Protein AF-A0A3S4LTP0-F1 (afdb_monomer_lite)

Organism: Salmonella enterica I (NCBI:txid59201)

Structure (mmCIF, N/CA/C/O backbone):
data_AF-A0A3S4LTP0-F1
#
_entry.id   AF-A0A3S4LTP0-F1
#
loop_
_atom_site.group_PDB
_atom_site.id
_atom_site.type_symbol
_atom_site.label_atom_id
_atom_site.label_alt_id
_atom_site.label_comp_id
_atom_site.label_asym_id
_atom_site.label_entity_id
_atom_site.label_seq_id
_atom_site.pdbx_PDB_ins_code
_atom_site.Cartn_x
_atom_site.Cartn_y
_atom_site.Cartn_z
_atom_site.occupancy
_atom_site.B_iso_or_equiv
_atom_site.auth_seq_id
_atom_site.auth_comp_id
_atom_site.auth_asym_id
_atom_site.auth_atom_id
_atom_site.pdbx_PDB_model_num
ATOM 1 N N . MET A 1 1 ? 26.004 -8.524 -40.142 1.00 60.91 1 MET A N 1
ATOM 2 C CA . MET A 1 1 ? 24.716 -8.544 -39.408 1.00 60.91 1 MET A CA 1
ATOM 3 C C . MET A 1 1 ? 24.781 -8.737 -37.875 1.00 60.91 1 MET A C 1
ATOM 5 O O . MET A 1 1 ? 23.795 -8.363 -37.252 1.00 60.91 1 MET A O 1
ATOM 9 N N . PRO A 1 2 ? 25.867 -9.200 -37.206 1.00 73.12 2 PRO A N 1
ATOM 10 C CA . PRO A 1 2 ? 25.850 -9.361 -35.737 1.00 73.12 2 PRO A CA 1
ATOM 11 C C . PRO A 1 2 ? 25.868 -8.037 -34.946 1.00 73.12 2 PRO A C 1
ATOM 13 O O . PRO A 1 2 ? 25.328 -7.975 -33.846 1.00 73.12 2 PRO A O 1
ATOM 16 N N . GLY A 1 3 ? 26.420 -6.955 -35.512 1.00 77.81 3 GLY A N 1
ATOM 17 C CA . GLY A 1 3 ? 26.477 -5.644 -34.846 1.00 77.81 3 GLY A CA 1
ATOM 18 C C . GLY A 1 3 ? 25.110 -4.983 -34.619 1.00 77.81 3 GLY A C 1
ATOM 19 O O . GLY A 1 3 ? 24.885 -4.397 -33.564 1.00 77.81 3 GLY A O 1
ATOM 20 N N . VAL A 1 4 ? 24.175 -5.130 -35.566 1.00 81.81 4 VAL A N 1
ATOM 21 C CA . VAL A 1 4 ? 22.806 -4.583 -35.451 1.00 81.81 4 VAL A CA 1
ATOM 22 C C . VAL A 1 4 ? 22.012 -5.333 -34.380 1.00 81.81 4 VAL A C 1
ATOM 24 O O . VAL A 1 4 ? 21.317 -4.718 -33.576 1.00 81.81 4 VAL A O 1
ATOM 27 N N . LEU A 1 5 ? 22.179 -6.656 -34.316 1.00 86.06 5 LEU A N 1
ATOM 28 C CA . LEU A 1 5 ? 21.534 -7.500 -33.314 1.00 86.06 5 LEU A CA 1
ATOM 29 C C . LEU A 1 5 ? 22.029 -7.172 -31.894 1.00 86.06 5 LEU A C 1
ATOM 31 O O . LEU A 1 5 ? 21.225 -6.993 -30.984 1.00 86.06 5 LEU A O 1
ATOM 35 N N . LEU A 1 6 ? 23.344 -7.009 -31.712 1.00 88.38 6 LEU A N 1
ATOM 36 C CA . LEU A 1 6 ? 23.946 -6.576 -30.444 1.00 88.38 6 LEU A CA 1
ATOM 37 C C . LEU A 1 6 ? 23.470 -5.186 -30.003 1.00 88.38 6 LEU A C 1
ATOM 39 O O . LEU A 1 6 ? 23.229 -4.970 -28.817 1.00 88.38 6 LEU A O 1
ATOM 43 N N . TRP A 1 7 ? 23.330 -4.245 -30.940 1.00 90.69 7 TRP A N 1
ATOM 44 C CA . TRP A 1 7 ? 22.806 -2.910 -30.649 1.00 90.69 7 TRP A CA 1
ATOM 45 C C . TRP A 1 7 ? 21.345 -2.966 -30.188 1.00 90.69 7 TRP A C 1
ATOM 47 O O . TRP A 1 7 ? 21.002 -2.363 -29.171 1.00 90.69 7 TRP A O 1
ATOM 57 N N . PHE A 1 8 ? 20.515 -3.764 -30.865 1.00 89.88 8 PHE A N 1
ATOM 58 C CA . PHE A 1 8 ? 19.126 -3.987 -30.470 1.00 89.88 8 PHE A CA 1
ATOM 59 C C . PHE A 1 8 ? 19.022 -4.597 -29.065 1.00 89.88 8 PHE A C 1
ATOM 61 O O . PHE A 1 8 ? 18.310 -4.059 -28.220 1.00 89.88 8 PHE A O 1
ATOM 68 N N . PHE A 1 9 ? 19.787 -5.654 -28.766 1.00 91.88 9 PHE A N 1
ATOM 69 C CA . PHE A 1 9 ? 19.799 -6.263 -27.430 1.00 91.88 9 PHE A CA 1
ATOM 70 C C . PHE A 1 9 ? 20.224 -5.279 -26.338 1.00 91.88 9 PHE A C 1
ATOM 72 O O . PHE A 1 9 ? 19.591 -5.227 -25.286 1.00 91.88 9 PHE A O 1
ATOM 79 N N . LYS A 1 10 ? 21.251 -4.457 -26.587 1.00 91.50 10 LYS A N 1
ATOM 80 C CA . LYS A 1 10 ? 21.654 -3.396 -25.653 1.00 91.50 10 LYS A CA 1
ATOM 81 C C . LYS A 1 10 ? 20.527 -2.391 -25.418 1.00 91.50 10 LYS A C 1
ATOM 83 O O . LYS A 1 10 ? 20.288 -2.026 -24.271 1.00 91.50 10 LYS A O 1
ATOM 88 N N . GLY A 1 11 ? 19.824 -1.983 -26.475 1.00 90.50 11 GLY A N 1
ATOM 89 C CA . GLY A 1 11 ? 18.670 -1.089 -26.379 1.00 90.50 11 GLY A CA 1
ATOM 90 C C . GLY A 1 11 ? 17.534 -1.684 -25.543 1.00 90.50 11 GLY A C 1
ATOM 91 O O . GLY A 1 11 ? 17.022 -1.021 -24.645 1.00 90.50 11 GLY A O 1
ATOM 92 N N . VAL A 1 12 ? 17.194 -2.955 -25.773 1.00 94.38 12 VAL A N 1
ATOM 93 C CA . VAL A 1 12 ? 16.163 -3.665 -24.997 1.00 94.38 12 VAL A CA 1
ATOM 94 C C . VAL A 1 12 ? 16.565 -3.792 -23.527 1.00 94.38 12 VAL A C 1
ATOM 96 O O . VAL A 1 12 ? 15.760 -3.491 -22.651 1.00 94.38 12 VAL A O 1
ATOM 99 N N . ILE A 1 13 ? 17.811 -4.174 -23.2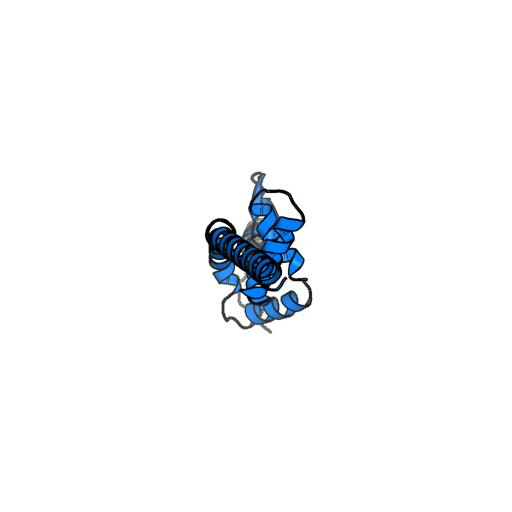34 1.00 94.69 13 ILE A N 1
ATOM 100 C CA . ILE A 1 13 ? 18.307 -4.273 -21.852 1.00 94.69 13 ILE A CA 1
ATOM 101 C C . ILE A 1 13 ? 18.269 -2.905 -21.163 1.00 94.69 13 ILE A C 1
ATOM 103 O O . ILE A 1 13 ? 17.808 -2.808 -20.029 1.00 94.69 13 ILE A O 1
ATOM 107 N N . ALA A 1 14 ? 18.704 -1.840 -21.842 1.00 94.31 14 ALA A N 1
ATOM 108 C CA . ALA A 1 14 ? 18.656 -0.486 -21.298 1.00 94.31 14 ALA A CA 1
ATOM 109 C C . ALA A 1 14 ? 17.217 -0.043 -20.993 1.00 94.31 14 ALA A C 1
ATOM 111 O O . ALA A 1 14 ? 16.967 0.532 -19.935 1.00 94.31 14 ALA A O 1
ATOM 112 N N . LEU A 1 15 ? 16.262 -0.361 -21.874 1.00 95.38 15 LEU A N 1
ATOM 113 C CA . LEU A 1 15 ? 14.845 -0.075 -21.656 1.00 95.38 15 LEU A CA 1
ATOM 114 C C . LEU A 1 15 ? 14.288 -0.842 -20.449 1.00 95.38 15 LEU A C 1
ATOM 116 O O . LEU A 1 15 ? 13.598 -0.254 -19.619 1.00 95.38 15 LEU A O 1
ATOM 120 N N . LEU A 1 16 ? 14.614 -2.131 -20.320 1.00 95.12 16 LEU A N 1
ATOM 121 C CA . LEU A 1 16 ? 14.196 -2.949 -19.179 1.00 95.12 16 LEU A CA 1
ATOM 122 C C . LEU A 1 16 ? 14.779 -2.426 -17.861 1.00 95.12 16 LEU A C 1
ATOM 124 O O . LEU A 1 16 ? 14.065 -2.360 -16.864 1.00 95.12 16 LEU A O 1
ATOM 128 N N . LEU A 1 17 ? 16.046 -2.008 -17.858 1.00 95.44 17 LEU A N 1
ATOM 129 C CA . LEU A 1 17 ? 16.682 -1.401 -16.688 1.00 95.44 17 LEU A CA 1
ATOM 130 C C . LEU A 1 17 ? 16.034 -0.063 -16.324 1.00 95.44 17 LEU A C 1
ATOM 132 O O . LEU A 1 17 ? 15.721 0.156 -15.157 1.00 95.44 17 LEU A O 1
ATOM 136 N N . ALA A 1 18 ? 15.779 0.807 -17.305 1.00 94.44 18 ALA A N 1
ATOM 137 C CA . ALA A 1 18 ? 15.089 2.074 -17.075 1.00 94.44 18 ALA A CA 1
ATOM 138 C C . ALA A 1 18 ? 13.679 1.849 -16.506 1.00 94.44 18 ALA A C 1
ATOM 140 O O . ALA A 1 18 ? 13.281 2.516 -15.550 1.00 94.44 18 ALA A O 1
ATOM 141 N N . PHE A 1 19 ? 12.950 0.865 -17.038 1.00 91.31 19 PHE A N 1
ATOM 142 C CA . PHE A 1 19 ? 11.639 0.474 -16.531 1.00 91.31 19 PHE A CA 1
ATOM 143 C C . PHE A 1 19 ? 11.710 -0.067 -15.094 1.00 91.31 19 PHE A C 1
ATOM 145 O O . PHE A 1 19 ? 10.920 0.345 -14.246 1.00 91.31 19 PHE A O 1
ATOM 152 N N . ALA A 1 20 ? 12.683 -0.930 -14.788 1.00 90.12 20 ALA A N 1
ATOM 153 C CA . ALA A 1 20 ? 12.885 -1.467 -13.444 1.00 90.12 20 ALA A CA 1
ATOM 154 C C . ALA A 1 20 ? 13.227 -0.365 -12.428 1.00 90.12 20 ALA A C 1
ATOM 156 O O . ALA A 1 20 ? 12.636 -0.316 -11.350 1.00 90.12 20 ALA A O 1
ATOM 157 N N . VAL A 1 21 ? 14.124 0.560 -12.784 1.00 94.19 21 VAL A N 1
ATOM 158 C CA . VAL A 1 21 ? 14.442 1.730 -11.952 1.00 94.19 21 VAL A CA 1
ATOM 159 C C . VAL A 1 21 ? 13.195 2.588 -11.741 1.00 94.19 21 VAL A C 1
ATOM 161 O O . VAL A 1 21 ? 12.911 2.968 -10.607 1.00 94.19 21 VAL A O 1
ATOM 164 N N . GLY A 1 22 ? 12.409 2.831 -12.794 1.00 90.38 22 GLY A N 1
ATOM 165 C CA . GLY A 1 22 ? 11.139 3.551 -12.699 1.00 90.38 22 GLY A CA 1
ATOM 166 C C . GLY A 1 22 ? 10.159 2.902 -11.719 1.00 90.38 22 GLY A C 1
ATOM 167 O O . GLY A 1 22 ? 9.597 3.594 -10.874 1.00 90.38 22 GLY A O 1
ATOM 168 N N . LEU A 1 23 ? 10.006 1.574 -11.763 1.00 89.94 23 LEU A N 1
ATOM 169 C CA . LEU A 1 23 ? 9.162 0.829 -10.820 1.00 89.94 23 LEU A CA 1
ATOM 170 C C . LEU A 1 23 ? 9.652 0.932 -9.371 1.00 89.94 23 LEU A C 1
ATOM 172 O O . LEU A 1 23 ? 8.832 1.061 -8.463 1.00 89.94 23 LEU A O 1
ATOM 176 N N . ILE A 1 24 ? 10.967 0.890 -9.146 1.00 89.75 24 ILE A N 1
ATOM 177 C CA . ILE A 1 24 ? 11.555 1.025 -7.806 1.00 89.75 24 ILE A CA 1
ATOM 178 C C . ILE A 1 24 ? 11.333 2.440 -7.265 1.00 89.75 24 ILE A C 1
ATOM 180 O O . ILE A 1 24 ? 10.875 2.601 -6.135 1.00 89.75 24 ILE A O 1
ATOM 184 N N . VAL A 1 25 ? 11.622 3.469 -8.065 1.00 91.31 25 VAL A N 1
ATOM 185 C CA . VAL A 1 25 ? 11.397 4.870 -7.678 1.00 91.31 25 VAL A CA 1
ATOM 186 C C . VAL A 1 25 ? 9.921 5.097 -7.358 1.00 91.31 25 VAL A C 1
ATOM 188 O O . VAL A 1 25 ? 9.599 5.662 -6.315 1.00 91.31 25 VAL A O 1
ATOM 191 N N . TYR A 1 26 ? 9.027 4.583 -8.204 1.00 87.69 26 TYR A N 1
ATOM 192 C CA . TYR A 1 26 ? 7.587 4.649 -7.986 1.00 87.69 26 TYR A CA 1
ATOM 193 C C . TYR A 1 26 ? 7.171 3.996 -6.660 1.00 87.69 26 TYR A C 1
ATOM 195 O O . TYR A 1 26 ? 6.408 4.583 -5.894 1.00 87.69 26 TYR A O 1
ATOM 203 N N . TYR A 1 27 ? 7.717 2.820 -6.336 1.00 87.94 27 TYR A N 1
ATOM 204 C CA . TYR A 1 27 ? 7.469 2.170 -5.050 1.00 87.94 27 TYR A CA 1
ATOM 205 C C . TYR A 1 27 ? 7.865 3.056 -3.861 1.00 87.94 27 TYR A C 1
ATOM 207 O O . TYR A 1 27 ? 7.076 3.210 -2.929 1.00 87.94 27 TYR A O 1
ATOM 215 N N . TYR A 1 28 ? 9.057 3.659 -3.888 1.00 88.00 28 TYR A N 1
ATOM 216 C CA . TYR A 1 28 ? 9.545 4.465 -2.767 1.00 88.00 28 TYR A CA 1
ATOM 217 C C . TYR A 1 28 ? 8.779 5.772 -2.567 1.00 88.00 28 TYR A C 1
ATOM 219 O O . TYR A 1 28 ? 8.624 6.195 -1.421 1.00 88.00 28 TYR A O 1
ATOM 227 N N . LEU A 1 29 ? 8.322 6.400 -3.651 1.00 87.81 29 LEU A N 1
ATOM 228 C CA . LEU A 1 29 ? 7.629 7.686 -3.586 1.00 87.81 29 LEU A CA 1
ATOM 229 C C . LEU A 1 29 ? 6.139 7.541 -3.269 1.00 87.81 29 LEU A C 1
ATOM 231 O O . LEU A 1 29 ? 5.608 8.337 -2.503 1.00 87.81 29 LEU A O 1
ATOM 235 N N . GLU A 1 30 ? 5.474 6.529 -3.825 1.00 83.88 30 GLU A N 1
ATOM 236 C CA . GLU A 1 30 ? 4.008 6.441 -3.795 1.00 83.88 30 GLU A CA 1
ATOM 237 C C . GLU A 1 30 ? 3.506 5.319 -2.880 1.00 83.88 30 GLU A C 1
ATOM 239 O O . GLU A 1 30 ? 2.640 5.529 -2.035 1.00 83.88 30 GLU A O 1
ATOM 244 N N . ILE A 1 31 ? 4.055 4.109 -3.017 1.00 83.62 31 ILE A N 1
ATOM 245 C CA . ILE A 1 31 ? 3.498 2.919 -2.352 1.00 83.62 31 ILE A CA 1
ATOM 246 C C . ILE A 1 31 ? 3.991 2.816 -0.910 1.00 83.62 31 ILE A C 1
ATOM 248 O O . ILE A 1 31 ? 3.198 2.642 0.016 1.00 83.62 31 ILE A O 1
ATOM 252 N N . ARG A 1 32 ? 5.308 2.927 -0.707 1.00 85.56 32 ARG A N 1
ATOM 253 C CA . ARG A 1 32 ? 5.957 2.751 0.595 1.00 85.56 32 ARG A CA 1
ATOM 254 C C . ARG A 1 32 ? 5.379 3.646 1.700 1.00 85.56 32 ARG A C 1
ATOM 256 O O . ARG A 1 32 ? 5.084 3.087 2.756 1.00 85.56 32 ARG A O 1
ATOM 263 N N . PRO A 1 33 ? 5.207 4.973 1.529 1.00 85.81 33 PRO A N 1
ATOM 264 C CA . PRO A 1 33 ? 4.689 5.808 2.613 1.00 85.81 33 PRO A CA 1
ATOM 265 C C . PRO A 1 33 ? 3.268 5.399 3.020 1.00 85.81 33 PRO A C 1
ATOM 267 O O . PRO A 1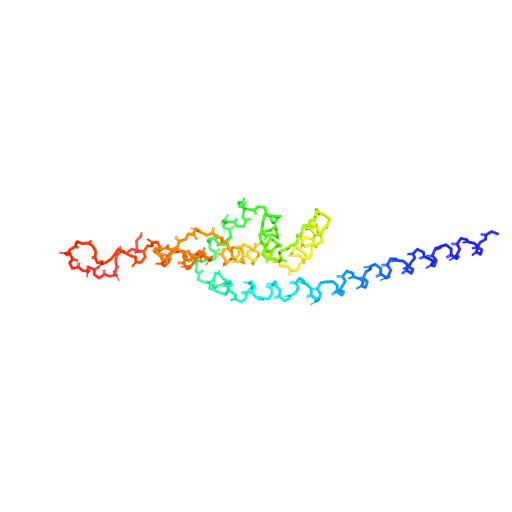 33 ? 2.996 5.239 4.207 1.00 85.81 33 PRO A O 1
ATOM 270 N N . ILE A 1 34 ? 2.390 5.129 2.050 1.00 83.12 34 ILE A N 1
ATOM 271 C CA . ILE A 1 34 ? 0.998 4.735 2.308 1.00 83.12 34 ILE A CA 1
ATOM 272 C C . ILE A 1 34 ? 0.938 3.363 2.987 1.00 83.12 34 ILE A C 1
ATOM 274 O O . ILE A 1 34 ? 0.234 3.193 3.983 1.00 83.12 34 ILE A O 1
ATOM 278 N N . ALA A 1 35 ? 1.720 2.396 2.502 1.00 82.62 35 ALA A N 1
ATOM 279 C CA . ALA A 1 35 ? 1.807 1.072 3.108 1.00 82.62 35 ALA A CA 1
ATOM 280 C C . ALA A 1 35 ? 2.338 1.139 4.551 1.00 82.62 35 ALA A C 1
ATOM 282 O O . ALA A 1 35 ? 1.817 0.457 5.431 1.00 82.62 35 ALA A O 1
ATOM 283 N N . GLN A 1 36 ? 3.325 1.997 4.830 1.00 84.69 36 GLN A N 1
ATOM 284 C CA . GLN A 1 36 ? 3.847 2.201 6.184 1.00 84.69 36 GLN A CA 1
ATOM 285 C C . GLN A 1 36 ? 2.813 2.826 7.123 1.00 84.69 36 GLN A C 1
ATOM 287 O O . GLN A 1 36 ? 2.647 2.341 8.243 1.00 84.69 36 GLN A O 1
ATOM 292 N N . THR A 1 37 ? 2.079 3.847 6.678 1.00 84.06 37 THR A N 1
ATOM 293 C CA . THR A 1 37 ? 0.981 4.429 7.464 1.00 84.06 37 THR A CA 1
ATOM 294 C C . THR A 1 37 ? -0.113 3.394 7.734 1.00 84.06 37 THR A C 1
ATOM 296 O O . THR A 1 37 ? -0.583 3.265 8.868 1.00 84.06 37 THR A O 1
ATOM 299 N N . ALA A 1 38 ? -0.475 2.593 6.729 1.00 81.06 38 ALA A N 1
ATOM 300 C CA . ALA A 1 38 ? -1.456 1.526 6.878 1.00 81.06 38 ALA A CA 1
ATOM 301 C C . ALA A 1 38 ? -0.987 0.450 7.874 1.00 81.06 38 ALA A C 1
ATOM 303 O O . ALA A 1 38 ? -1.740 0.087 8.778 1.00 81.06 38 ALA A O 1
ATOM 304 N N . LEU A 1 39 ? 0.269 0.005 7.789 1.00 82.81 39 LEU A N 1
ATOM 305 C CA . LEU A 1 39 ? 0.878 -0.935 8.738 1.00 82.81 39 LEU A CA 1
ATOM 306 C C . LEU A 1 39 ? 0.871 -0.415 10.172 1.00 82.81 39 LEU A C 1
ATOM 308 O O . LEU A 1 39 ? 0.500 -1.141 11.092 1.00 82.81 39 LEU A O 1
ATOM 312 N N . GLN A 1 40 ? 1.252 0.847 10.368 1.00 83.69 40 GLN A N 1
ATOM 313 C CA . GLN A 1 40 ? 1.246 1.470 11.690 1.00 83.69 40 GLN A CA 1
ATOM 314 C C . GLN A 1 40 ? -0.171 1.503 12.275 1.00 83.69 40 GLN A C 1
ATOM 316 O O . GLN A 1 40 ? -0.374 1.103 13.425 1.00 83.69 40 GLN A O 1
ATOM 321 N N . SER A 1 41 ? -1.167 1.881 11.466 1.00 79.25 41 SER A N 1
ATOM 322 C CA . SER A 1 41 ? -2.581 1.857 11.869 1.00 79.25 41 SER A CA 1
ATOM 323 C C . SER A 1 41 ? -3.114 0.439 12.136 1.00 79.25 41 SER A C 1
ATOM 325 O O . SER A 1 41 ? -4.022 0.254 12.946 1.00 79.25 41 SER A O 1
ATOM 327 N N . ALA A 1 42 ? -2.510 -0.577 11.513 1.00 82.31 42 ALA A N 1
ATOM 328 C CA . ALA A 1 42 ? -2.860 -1.986 11.659 1.00 82.31 42 ALA A CA 1
ATOM 329 C C . ALA A 1 42 ? -2.173 -2.692 12.839 1.00 82.31 42 ALA A C 1
ATOM 331 O O . ALA A 1 42 ? -2.492 -3.848 13.118 1.00 82.31 42 ALA A O 1
ATOM 332 N N . SER A 1 43 ? -1.271 -2.020 13.561 1.00 80.75 43 SER A N 1
ATOM 333 C CA . SER A 1 43 ? -0.515 -2.582 14.695 1.00 80.75 43 SER A CA 1
ATOM 334 C C . SER A 1 43 ? -1.389 -3.312 15.725 1.00 80.75 43 SER A C 1
ATOM 336 O O . SER A 1 43 ? -1.026 -4.389 16.197 1.00 80.75 43 SER A O 1
ATOM 338 N N . PHE A 1 44 ? -2.585 -2.789 16.016 1.00 75.12 44 PHE A N 1
ATOM 339 C CA . PHE A 1 44 ? -3.567 -3.443 16.888 1.00 75.12 44 PHE A CA 1
ATOM 340 C C . PHE A 1 44 ? -3.976 -4.834 16.376 1.00 75.12 44 PHE A C 1
ATOM 342 O O . PHE A 1 44 ? -3.977 -5.811 17.128 1.00 75.12 44 PHE A O 1
ATOM 349 N N . TRP A 1 45 ? -4.283 -4.934 15.081 1.00 73.81 45 TRP A N 1
ATOM 350 C CA . TRP A 1 45 ? -4.680 -6.181 14.431 1.00 73.81 45 TRP A CA 1
ATOM 351 C C . TRP A 1 45 ? -3.514 -7.138 14.248 1.00 73.81 45 TRP A C 1
ATOM 353 O O . TRP A 1 45 ? -3.743 -8.343 14.233 1.00 73.81 45 TRP A O 1
ATOM 363 N N . LEU A 1 46 ? -2.286 -6.620 14.151 1.00 79.00 46 LEU A N 1
ATOM 364 C CA . LEU A 1 46 ? -1.045 -7.392 14.079 1.00 79.00 46 LEU A CA 1
ATOM 365 C C . LEU A 1 46 ? -0.612 -7.993 15.423 1.00 79.00 46 LEU A C 1
ATOM 367 O O . LEU A 1 46 ? 0.234 -8.887 15.429 1.00 79.00 46 LEU A O 1
ATOM 371 N N . SER A 1 47 ? -1.231 -7.587 16.537 1.00 76.62 47 SER A N 1
ATOM 372 C CA . SER A 1 47 ? -0.952 -8.151 17.861 1.00 76.62 47 SER A CA 1
ATOM 373 C C . SER A 1 47 ? -1.005 -9.684 17.870 1.00 76.62 47 SER A C 1
ATOM 375 O O . SER A 1 47 ? -1.784 -10.317 17.148 1.00 76.62 47 SER A O 1
ATOM 377 N N . GLU A 1 48 ? -0.162 -10.294 18.701 1.00 70.25 48 GLU A N 1
ATOM 378 C CA . GLU A 1 48 ? -0.000 -11.747 18.781 1.00 70.25 48 GLU A CA 1
ATOM 379 C C . GLU A 1 48 ? -1.101 -12.467 19.569 1.00 70.25 48 GLU A C 1
ATOM 381 O O . GLU A 1 48 ? -1.025 -13.691 19.714 1.00 70.25 48 GLU A O 1
ATOM 386 N N . SER A 1 49 ? -2.130 -11.752 20.034 1.00 76.38 49 SER A N 1
ATOM 387 C CA . SER A 1 49 ? -3.209 -12.353 20.815 1.00 76.38 49 SER A CA 1
ATOM 388 C C . SER A 1 49 ? -3.861 -13.526 20.051 1.00 76.38 49 SER A C 1
ATOM 390 O O . SER A 1 49 ? -4.004 -13.462 18.822 1.00 76.38 49 SER A O 1
ATOM 392 N N . PRO A 1 50 ? -4.268 -14.613 20.731 1.00 73.44 50 PRO A N 1
ATOM 393 C CA . PRO A 1 50 ? -4.852 -15.782 20.067 1.00 73.44 50 PRO A CA 1
ATOM 394 C C . PRO A 1 50 ? -6.070 -15.440 19.193 1.00 73.44 50 PRO A C 1
ATOM 396 O O . PRO A 1 50 ? -6.231 -15.984 18.100 1.00 73.44 50 PRO A O 1
ATOM 399 N N . GLN A 1 51 ? -6.886 -14.485 19.642 1.00 71.00 51 GLN A N 1
ATOM 400 C CA . GLN A 1 51 ? -8.112 -14.050 18.973 1.00 71.00 51 GLN A CA 1
ATOM 401 C C . GLN A 1 51 ? -7.814 -13.255 17.700 1.00 71.00 51 GLN A C 1
ATOM 403 O O . GLN A 1 51 ? -8.345 -13.571 16.636 1.00 71.00 51 GLN A O 1
ATOM 408 N N . THR A 1 52 ? -6.915 -12.268 17.770 1.00 70.38 52 THR A N 1
ATOM 409 C CA . THR A 1 52 ? -6.523 -11.472 16.593 1.00 70.38 52 THR A CA 1
ATOM 410 C C . THR A 1 52 ? -5.817 -12.333 15.552 1.00 70.38 52 THR A C 1
ATOM 412 O O . THR A 1 52 ? -6.079 -12.195 14.358 1.00 70.38 52 THR A O 1
ATOM 415 N N . ARG A 1 53 ? -4.992 -13.292 15.985 1.00 73.31 53 ARG A N 1
ATOM 416 C CA . ARG A 1 53 ? -4.320 -14.250 15.098 1.00 73.31 53 ARG A CA 1
ATOM 417 C C . ARG A 1 53 ? -5.312 -15.162 14.373 1.00 73.31 53 ARG A C 1
ATOM 419 O O . ARG A 1 53 ? -5.151 -15.394 13.174 1.00 73.31 53 ARG A O 1
ATOM 426 N N . PHE A 1 54 ? -6.328 -15.669 15.075 1.00 73.81 54 PHE A N 1
ATOM 427 C CA . PHE A 1 54 ? -7.388 -16.474 14.467 1.00 73.81 54 PHE A CA 1
ATOM 428 C C . PHE A 1 54 ? -8.190 -15.660 13.447 1.00 73.81 54 PHE A C 1
ATOM 430 O O . PHE A 1 54 ? -8.317 -16.084 12.300 1.00 73.81 54 PHE A O 1
ATOM 437 N N . LEU A 1 55 ? -8.648 -14.464 13.828 1.00 71.12 55 LEU A N 1
ATOM 438 C CA . LEU A 1 55 ? -9.429 -13.583 12.957 1.00 71.12 55 LEU A CA 1
ATOM 439 C C . LEU A 1 55 ? -8.653 -13.182 11.697 1.00 71.12 55 LEU A C 1
ATOM 441 O O . LEU A 1 55 ? -9.205 -13.251 10.601 1.00 71.12 55 LEU A O 1
ATOM 445 N N . ARG A 1 56 ? -7.360 -12.844 11.822 1.00 72.06 56 ARG A N 1
ATOM 446 C CA . ARG A 1 56 ? -6.501 -12.558 10.662 1.00 72.06 56 ARG A CA 1
ATOM 447 C C . ARG A 1 56 ? -6.394 -13.754 9.717 1.00 72.06 56 ARG A C 1
ATOM 449 O O . ARG A 1 56 ? -6.554 -13.590 8.514 1.00 72.06 56 ARG A O 1
ATOM 456 N N . ARG A 1 57 ? -6.136 -14.957 10.242 1.00 71.94 57 ARG A N 1
ATOM 457 C CA . ARG A 1 57 ? -5.974 -16.171 9.418 1.00 71.94 57 ARG A CA 1
ATOM 458 C C . ARG A 1 57 ? -7.274 -16.604 8.752 1.00 71.94 57 ARG A C 1
ATOM 460 O O . ARG A 1 57 ? -7.263 -16.970 7.580 1.00 71.94 57 ARG A O 1
ATOM 467 N N . ALA A 1 58 ? -8.379 -16.573 9.492 1.00 70.94 58 ALA A N 1
ATOM 468 C CA . ALA A 1 58 ? -9.693 -16.920 8.969 1.00 70.94 58 ALA A CA 1
ATOM 469 C C . ALA A 1 58 ? -10.090 -15.968 7.837 1.00 70.94 58 ALA A C 1
ATOM 471 O O . ALA A 1 58 ? -10.556 -16.407 6.791 1.00 70.94 58 ALA A O 1
ATOM 472 N N . ALA A 1 59 ? -9.835 -14.675 8.008 1.00 66.44 59 ALA A N 1
ATOM 473 C CA . ALA A 1 59 ? -10.246 -13.685 7.033 1.00 66.44 59 ALA A CA 1
ATOM 474 C C . ALA A 1 59 ? -9.291 -13.531 5.839 1.00 66.44 59 ALA A C 1
ATOM 476 O O . ALA A 1 59 ? -9.764 -13.297 4.727 1.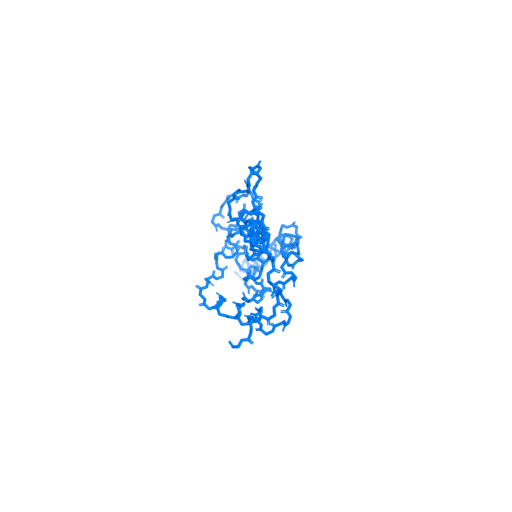00 66.44 59 ALA A O 1
ATOM 477 N N . ALA A 1 60 ? -7.986 -13.774 6.013 1.00 67.62 60 ALA A N 1
ATOM 478 C CA . ALA A 1 60 ? -7.042 -13.911 4.898 1.00 67.62 60 ALA A CA 1
ATOM 479 C C . ALA A 1 60 ? -7.458 -15.028 3.920 1.00 67.62 60 ALA A C 1
ATOM 481 O O . ALA A 1 60 ? -7.172 -14.956 2.731 1.00 67.62 60 ALA A O 1
ATOM 482 N N . LYS A 1 61 ? -8.183 -16.047 4.404 1.00 69.56 61 LYS A N 1
ATOM 483 C CA . LYS A 1 61 ? -8.714 -17.137 3.574 1.00 69.56 61 LYS A CA 1
ATOM 484 C C . LYS A 1 61 ? -9.967 -16.749 2.776 1.00 69.56 61 LYS A C 1
ATOM 486 O O . LYS A 1 61 ? -10.292 -17.421 1.803 1.00 69.56 61 LYS A O 1
ATOM 491 N N . ILE A 1 62 ? -10.681 -15.705 3.198 1.00 66.00 62 ILE A N 1
ATOM 492 C CA . ILE A 1 62 ? -11.970 -15.291 2.622 1.00 66.00 62 ILE A CA 1
ATOM 493 C C . ILE A 1 62 ? -11.785 -14.123 1.644 1.00 66.00 62 ILE A C 1
ATOM 495 O O . ILE A 1 62 ? -12.482 -14.053 0.633 1.00 66.00 62 ILE A O 1
ATOM 499 N N . HIS A 1 63 ? -10.847 -13.211 1.917 1.00 63.47 63 HIS A N 1
ATOM 500 C CA . HIS A 1 63 ? -10.675 -11.997 1.122 1.00 63.47 63 HIS A CA 1
ATOM 501 C C . HIS A 1 63 ? -9.530 -12.112 0.104 1.00 63.47 63 HIS A C 1
ATOM 503 O O . HIS A 1 63 ? -8.383 -12.329 0.496 1.00 63.47 63 HIS A O 1
ATOM 509 N N . PRO A 1 64 ? -9.796 -11.911 -1.202 1.00 62.81 64 PRO A N 1
ATOM 510 C CA . PRO A 1 64 ? -8.744 -11.892 -2.207 1.00 62.81 64 PRO A CA 1
ATOM 511 C C . PRO A 1 64 ? -7.855 -10.653 -2.037 1.00 62.81 64 PRO A C 1
ATOM 513 O O . PRO A 1 64 ? -8.342 -9.534 -1.863 1.00 62.81 64 PRO A O 1
ATOM 516 N N . LYS A 1 65 ? -6.538 -10.849 -2.157 1.00 66.44 65 LYS A N 1
ATOM 517 C CA . LYS A 1 65 ? -5.499 -9.819 -1.968 1.00 66.44 65 LYS A CA 1
ATOM 518 C C . LYS A 1 65 ? -5.698 -8.564 -2.828 1.00 66.44 65 LYS A C 1
ATOM 520 O O . LYS A 1 65 ? -5.347 -7.456 -2.423 1.00 66.44 65 LYS A O 1
ATOM 525 N N . SER A 1 66 ? -6.322 -8.725 -3.995 1.00 61.75 66 SER A N 1
ATOM 526 C CA . SER A 1 66 ? -6.666 -7.632 -4.908 1.00 61.75 66 SER A CA 1
ATOM 527 C C . SER A 1 66 ? -7.624 -6.607 -4.291 1.00 61.75 66 SER A C 1
ATOM 529 O O . SER A 1 66 ? -7.548 -5.427 -4.630 1.00 61.75 66 SER A O 1
ATOM 531 N N . TYR A 1 67 ? -8.494 -7.021 -3.365 1.00 63.97 67 TYR A N 1
ATOM 532 C CA . TYR A 1 67 ? -9.454 -6.131 -2.714 1.00 63.97 67 TYR A CA 1
ATOM 533 C C . TYR A 1 67 ? -8.773 -5.193 -1.710 1.00 63.97 67 TYR A C 1
ATOM 535 O O . TYR A 1 67 ? -9.016 -3.988 -1.725 1.00 63.97 67 TYR A O 1
ATOM 543 N N . THR A 1 68 ? -7.849 -5.722 -0.907 1.00 65.75 68 THR A N 1
ATOM 544 C CA . THR A 1 68 ? -7.035 -4.933 0.027 1.00 65.75 68 THR A CA 1
ATOM 545 C C . THR A 1 68 ? -6.191 -3.894 -0.698 1.00 65.75 68 THR A C 1
ATOM 547 O O . THR A 1 68 ? -6.190 -2.720 -0.332 1.00 65.75 68 THR A O 1
ATOM 550 N N . ALA A 1 69 ? -5.489 -4.320 -1.750 1.00 64.88 69 ALA A N 1
ATOM 551 C CA . ALA A 1 69 ? -4.653 -3.430 -2.541 1.00 64.88 69 ALA A CA 1
ATOM 552 C C . ALA A 1 69 ? -5.483 -2.316 -3.187 1.00 64.88 69 ALA A C 1
ATOM 554 O O . ALA A 1 69 ? -5.066 -1.161 -3.183 1.00 64.88 69 ALA A O 1
ATOM 555 N N . ARG A 1 70 ? -6.690 -2.639 -3.673 1.00 66.56 70 ARG A N 1
ATOM 556 C CA . ARG A 1 70 ? -7.624 -1.651 -4.217 1.00 66.56 70 ARG A CA 1
ATOM 557 C C . ARG A 1 70 ? -8.097 -0.658 -3.159 1.00 66.56 70 ARG A C 1
ATOM 559 O O . ARG A 1 70 ? -8.197 0.520 -3.471 1.00 66.56 70 ARG A O 1
ATOM 566 N N . LEU A 1 71 ? -8.357 -1.103 -1.932 1.00 71.25 71 LEU A N 1
ATOM 567 C CA . LEU A 1 71 ? -8.792 -0.225 -0.846 1.00 71.25 71 LEU A CA 1
ATOM 568 C C . LEU A 1 71 ? -7.694 0.779 -0.454 1.00 71.25 71 LEU A C 1
ATOM 570 O O . LEU A 1 71 ? -7.949 1.982 -0.379 1.00 71.25 71 LEU A O 1
ATOM 574 N N . LEU A 1 72 ? -6.459 0.297 -0.289 1.00 67.06 72 LEU A N 1
ATOM 575 C CA . LEU A 1 72 ? -5.292 1.141 -0.008 1.00 67.06 72 LEU A CA 1
ATOM 576 C C . LEU A 1 72 ? -5.004 2.112 -1.163 1.00 67.06 72 LEU A C 1
ATOM 578 O O . LEU A 1 72 ? -4.716 3.284 -0.943 1.00 67.06 72 LEU A O 1
ATOM 582 N N . TYR A 1 73 ? -5.169 1.641 -2.396 1.00 64.94 73 TYR A N 1
ATOM 583 C CA . TYR A 1 73 ? -5.059 2.443 -3.608 1.00 64.94 73 TYR A CA 1
ATOM 584 C C . TYR A 1 73 ? -6.131 3.540 -3.702 1.00 64.94 73 TYR A C 1
ATOM 586 O O . TYR A 1 73 ? -5.820 4.670 -4.065 1.00 64.94 73 TYR A O 1
ATOM 594 N N . THR A 1 74 ? -7.398 3.243 -3.383 1.00 63.56 74 THR A N 1
ATOM 595 C CA . THR A 1 74 ? -8.492 4.226 -3.496 1.00 63.56 74 THR A CA 1
ATOM 596 C C . THR A 1 74 ? -8.328 5.400 -2.540 1.00 63.56 74 THR A C 1
ATOM 598 O O . THR A 1 74 ? -8.732 6.510 -2.873 1.00 63.56 74 THR A O 1
ATOM 601 N N . GLN A 1 75 ? -7.675 5.193 -1.393 1.00 58.81 75 GLN A N 1
ATOM 602 C CA . GLN A 1 75 ? -7.326 6.291 -0.494 1.00 58.81 75 GLN A CA 1
ATOM 603 C C . GLN A 1 75 ? -6.212 7.196 -1.041 1.00 58.81 75 GLN A C 1
ATOM 605 O O . GLN A 1 75 ? -6.120 8.351 -0.639 1.00 58.81 75 GLN A O 1
ATOM 610 N N . ALA A 1 76 ? -5.402 6.707 -1.986 1.00 57.56 76 ALA A N 1
ATOM 611 C CA . ALA A 1 76 ? -4.373 7.494 -2.662 1.00 57.56 76 ALA A CA 1
ATOM 612 C C . ALA A 1 76 ? -4.939 8.424 -3.758 1.00 57.56 76 ALA A C 1
ATOM 614 O O . ALA A 1 76 ? -4.195 9.225 -4.314 1.00 57.56 76 ALA A O 1
ATOM 615 N N . GLY A 1 77 ? -6.239 8.331 -4.077 1.00 55.16 77 GLY A N 1
ATOM 616 C CA . GLY A 1 77 ? -6.963 9.350 -4.845 1.00 55.16 77 GLY A CA 1
ATOM 617 C C . GLY A 1 77 ? -6.668 9.428 -6.345 1.00 55.16 77 GLY A C 1
ATOM 618 O O . GLY A 1 77 ? -6.776 10.513 -6.910 1.00 55.16 77 GLY A O 1
ATOM 619 N N . VAL A 1 78 ? -6.291 8.334 -7.017 1.00 53.50 78 VAL A N 1
ATOM 620 C CA . VAL A 1 78 ? 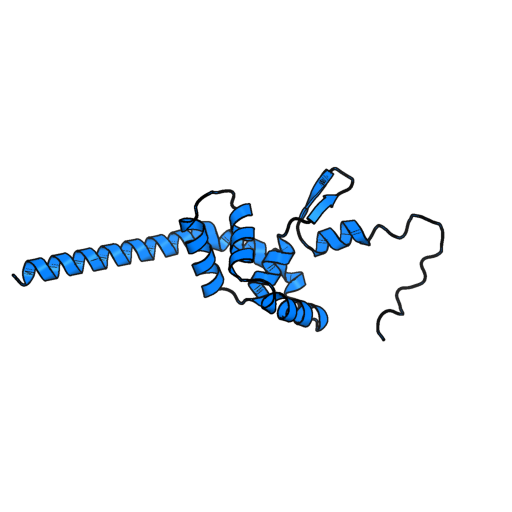-5.993 8.398 -8.460 1.00 53.50 78 VAL A CA 1
ATOM 621 C C . VAL A 1 78 ? -6.546 7.207 -9.237 1.00 53.50 78 VAL A C 1
ATOM 623 O O . VAL A 1 78 ? -6.548 6.087 -8.744 1.00 53.50 78 VAL A O 1
ATOM 626 N N . ASP A 1 79 ? -6.956 7.431 -10.483 1.00 56.81 79 ASP A N 1
ATOM 627 C CA . ASP A 1 79 ? -7.622 6.446 -11.341 1.00 56.81 79 ASP A CA 1
ATOM 628 C C . ASP A 1 79 ? -6.675 5.756 -12.344 1.00 56.81 79 ASP A C 1
ATOM 630 O O . ASP A 1 79 ? -5.797 6.388 -12.932 1.00 56.81 79 ASP A O 1
ATOM 634 N N . GLY A 1 80 ? -6.861 4.442 -12.555 1.00 63.94 80 GLY A N 1
ATOM 635 C CA . GLY A 1 80 ? -6.205 3.682 -13.631 1.00 63.94 80 GLY A CA 1
ATOM 636 C C . GLY A 1 80 ? -5.944 2.195 -13.338 1.00 63.94 80 GLY A C 1
ATOM 637 O O . GLY A 1 80 ? -5.171 1.846 -12.447 1.00 63.94 80 GLY A O 1
ATOM 638 N N . HIS A 1 81 ? -6.503 1.294 -14.159 1.00 69.12 81 HIS A N 1
ATOM 639 C CA . HIS A 1 81 ? -6.353 -0.167 -14.014 1.00 69.12 81 HIS A CA 1
ATOM 640 C C . HIS A 1 81 ? -4.891 -0.655 -13.990 1.00 69.12 81 HIS A C 1
ATOM 642 O O . HIS A 1 81 ? -4.550 -1.540 -13.209 1.00 69.12 81 HIS A O 1
ATOM 648 N N . PHE A 1 82 ? -4.013 -0.058 -14.803 1.00 72.19 82 PHE A N 1
ATOM 649 C CA . PHE A 1 82 ? -2.590 -0.419 -14.853 1.00 72.19 82 PHE A CA 1
ATOM 650 C C . PHE A 1 82 ? -1.855 -0.086 -13.548 1.00 72.19 82 PHE A C 1
ATOM 652 O O . PHE A 1 82 ? -1.046 -0.863 -13.046 1.00 72.19 82 PHE A O 1
ATOM 659 N N . ARG A 1 83 ? -2.185 1.058 -12.950 1.00 74.00 83 ARG A N 1
ATOM 660 C CA . ARG A 1 83 ? -1.565 1.535 -11.713 1.00 74.00 83 ARG A CA 1
ATOM 661 C C . ARG A 1 83 ? -2.072 0.716 -10.514 1.00 74.00 83 ARG A C 1
ATOM 663 O O . ARG A 1 83 ? -1.278 0.407 -9.631 1.00 74.00 83 ARG A O 1
ATOM 670 N N . ILE A 1 84 ? -3.330 0.248 -10.534 1.00 76.56 84 ILE A N 1
ATOM 671 C CA . ILE A 1 84 ? -3.836 -0.760 -9.576 1.00 76.56 84 ILE A CA 1
ATOM 672 C C . ILE A 1 84 ? -3.022 -2.054 -9.678 1.00 76.56 84 ILE A C 1
ATOM 674 O O . ILE A 1 84 ? -2.649 -2.614 -8.653 1.00 76.56 84 ILE A O 1
ATOM 678 N N . ALA A 1 85 ? -2.705 -2.521 -10.888 1.00 78.94 85 ALA A N 1
ATOM 679 C CA . ALA A 1 85 ? -1.916 -3.739 -11.065 1.00 78.94 85 ALA A CA 1
ATOM 680 C C . ALA A 1 85 ? -0.497 -3.610 -10.480 1.00 78.94 85 ALA A C 1
ATOM 682 O O . ALA A 1 85 ? -0.035 -4.532 -9.815 1.00 78.94 85 ALA A O 1
ATOM 683 N N . ILE A 1 86 ? 0.162 -2.455 -10.649 1.00 82.62 86 ILE A N 1
ATOM 684 C CA . ILE A 1 86 ? 1.469 -2.169 -10.025 1.00 82.62 86 ILE A CA 1
ATOM 685 C C . ILE A 1 86 ? 1.364 -2.190 -8.494 1.00 82.62 86 ILE A C 1
ATOM 687 O O . ILE A 1 86 ? 2.229 -2.745 -7.819 1.00 82.62 86 ILE A O 1
ATOM 691 N N . TRP A 1 87 ? 0.295 -1.614 -7.945 1.00 83.69 87 TRP A N 1
ATOM 692 C CA . TRP A 1 87 ? 0.031 -1.629 -6.507 1.00 83.69 87 TRP A CA 1
ATOM 693 C C . TRP A 1 87 ? -0.192 -3.041 -5.972 1.00 83.69 87 TRP A C 1
ATOM 695 O O . TRP A 1 87 ? 0.435 -3.424 -4.989 1.00 83.69 87 TRP A O 1
ATOM 705 N N . VAL A 1 88 ? -1.042 -3.827 -6.637 1.00 82.12 88 VAL A N 1
ATOM 706 C CA . VAL A 1 88 ? -1.275 -5.235 -6.292 1.00 82.12 88 VAL A CA 1
ATOM 707 C C . VAL A 1 88 ? 0.039 -6.011 -6.342 1.00 82.12 88 VAL A C 1
ATOM 709 O O . VAL A 1 88 ? 0.346 -6.704 -5.382 1.00 82.12 88 VAL A O 1
ATOM 712 N N . PHE A 1 89 ? 0.835 -5.850 -7.405 1.00 85.31 89 PHE A N 1
ATOM 713 C CA . PHE A 1 89 ? 2.125 -6.522 -7.560 1.00 85.31 89 PHE A CA 1
ATOM 714 C C . PHE A 1 89 ? 3.072 -6.243 -6.387 1.00 85.31 89 PHE A C 1
ATOM 716 O O . PHE A 1 89 ? 3.591 -7.180 -5.782 1.00 85.31 89 PHE A O 1
ATOM 723 N N . TRP A 1 90 ? 3.282 -4.972 -6.035 1.00 87.25 90 TRP A N 1
ATOM 724 C CA . TRP A 1 90 ? 4.187 -4.611 -4.943 1.00 87.25 90 TRP A CA 1
ATOM 725 C C . TRP A 1 90 ? 3.668 -5.061 -3.580 1.00 87.25 90 TRP A C 1
ATOM 727 O O . TRP A 1 90 ? 4.438 -5.595 -2.785 1.00 87.25 90 TRP A O 1
ATOM 737 N N . LEU A 1 91 ? 2.376 -4.867 -3.311 1.00 83.94 91 LEU A N 1
ATOM 738 C CA . LEU A 1 91 ? 1.782 -5.237 -2.031 1.00 83.94 91 LEU A CA 1
ATOM 739 C C . LEU A 1 91 ? 1.784 -6.755 -1.819 1.00 83.94 91 LEU A C 1
ATOM 741 O O . LEU A 1 91 ? 2.125 -7.206 -0.731 1.00 83.94 91 LEU A O 1
ATOM 745 N N . ASP A 1 92 ? 1.469 -7.529 -2.858 1.00 82.94 92 ASP A N 1
ATOM 746 C CA . ASP A 1 92 ? 1.497 -8.996 -2.821 1.00 82.94 92 ASP A CA 1
ATOM 747 C C . ASP A 1 92 ? 2.925 -9.557 -2.717 1.00 82.94 92 ASP A C 1
ATOM 749 O O . ASP A 1 92 ? 3.153 -10.574 -2.069 1.00 82.94 92 ASP A O 1
ATOM 753 N N . SER A 1 93 ? 3.910 -8.876 -3.315 1.00 83.12 93 SER A N 1
ATOM 754 C CA . SER A 1 93 ? 5.314 -9.309 -3.264 1.00 83.12 93 SER A CA 1
ATOM 755 C C . SER A 1 93 ? 5.988 -9.027 -1.919 1.00 83.12 93 SER A C 1
ATOM 757 O O . SER A 1 93 ? 6.928 -9.729 -1.550 1.00 83.12 93 SER A O 1
ATOM 759 N N . LEU A 1 94 ? 5.566 -7.973 -1.213 1.00 86.00 94 LEU A N 1
ATOM 760 C CA . LEU A 1 94 ? 6.269 -7.465 -0.029 1.00 86.00 94 LEU A CA 1
ATOM 761 C C . LEU A 1 94 ? 5.582 -7.783 1.299 1.00 86.00 94 LEU A C 1
ATOM 763 O O . LEU A 1 94 ? 6.264 -7.795 2.323 1.00 86.00 94 LEU A O 1
ATOM 767 N N . TYR A 1 95 ? 4.270 -8.016 1.300 1.00 82.44 95 TYR A N 1
ATOM 768 C CA . TYR A 1 95 ? 3.491 -8.191 2.525 1.00 82.44 95 TYR A CA 1
ATOM 769 C C . TYR A 1 95 ? 2.757 -9.521 2.543 1.00 82.44 95 TYR A C 1
ATOM 771 O O . TYR A 1 95 ? 2.295 -10.028 1.522 1.00 82.44 95 TYR A O 1
ATOM 779 N N . ARG A 1 96 ? 2.618 -10.085 3.741 1.00 81.44 96 ARG A N 1
ATOM 780 C CA . ARG A 1 96 ? 1.861 -11.319 3.948 1.00 81.44 96 ARG A CA 1
ATOM 781 C C . ARG A 1 96 ? 0.362 -11.048 3.894 1.00 81.44 96 ARG A C 1
ATOM 783 O O . ARG A 1 96 ? -0.109 -9.960 4.219 1.00 81.44 96 ARG A O 1
ATOM 790 N N . ASP A 1 97 ? -0.405 -12.083 3.577 1.00 78.19 97 ASP A N 1
ATOM 791 C CA . ASP A 1 97 ? -1.866 -12.000 3.458 1.00 78.19 97 ASP A CA 1
ATOM 792 C C . ASP A 1 97 ? -2.534 -11.488 4.738 1.00 78.19 97 ASP A C 1
ATOM 794 O O . ASP A 1 97 ? -3.495 -10.722 4.680 1.00 78.19 97 ASP A O 1
ATOM 798 N N . ASP A 1 98 ? -2.009 -11.872 5.905 1.00 76.38 98 ASP A N 1
ATOM 799 C CA . ASP A 1 98 ? -2.530 -11.418 7.188 1.00 76.38 98 ASP A CA 1
ATOM 800 C C . ASP A 1 98 ? -2.170 -9.960 7.500 1.00 76.38 98 ASP A C 1
ATOM 802 O O . ASP A 1 98 ? -2.974 -9.260 8.117 1.00 76.38 98 ASP A O 1
ATOM 806 N N . GLU A 1 99 ? -1.015 -9.478 7.041 1.00 80.19 99 GLU A N 1
ATOM 807 C CA . GLU A 1 99 ? -0.615 -8.070 7.148 1.00 80.19 99 GLU A CA 1
ATOM 808 C C . GLU A 1 99 ? -1.464 -7.189 6.239 1.00 80.19 99 GLU A C 1
ATOM 810 O O . GLU A 1 99 ? -2.008 -6.181 6.686 1.00 80.19 99 GLU A O 1
ATOM 815 N N . LEU A 1 100 ? -1.644 -7.607 4.985 1.00 81.00 100 LEU A N 1
ATOM 816 C CA . LEU A 1 100 ? -2.529 -6.948 4.033 1.00 81.00 100 LEU A CA 1
ATOM 817 C C . LEU A 1 100 ? -3.951 -6.872 4.597 1.00 81.00 100 LEU A C 1
ATOM 819 O O . LEU A 1 100 ? -4.555 -5.800 4.644 1.00 81.00 100 LEU A O 1
ATOM 823 N N . TYR A 1 101 ? -4.484 -7.981 5.102 1.00 79.62 101 TYR A N 1
ATOM 824 C CA . TYR A 1 101 ? -5.810 -7.977 5.705 1.00 79.62 101 TYR A CA 1
ATOM 825 C C . TYR A 1 101 ? -5.901 -7.060 6.938 1.00 79.62 101 TYR A C 1
ATOM 827 O O . TYR A 1 101 ? -6.870 -6.315 7.088 1.00 79.62 101 TYR A O 1
ATOM 835 N N . ALA A 1 102 ? -4.881 -7.046 7.798 1.00 80.75 102 ALA A N 1
ATOM 836 C CA . ALA A 1 102 ? -4.825 -6.138 8.941 1.00 80.75 102 ALA A CA 1
ATOM 837 C C . ALA A 1 102 ? -4.821 -4.657 8.508 1.00 80.75 102 ALA A C 1
ATOM 839 O O . ALA A 1 102 ? -5.527 -3.841 9.105 1.00 80.75 102 ALA A O 1
ATOM 840 N N . MET A 1 103 ? -4.085 -4.315 7.444 1.00 83.50 103 MET A N 1
ATOM 841 C CA . MET A 1 103 ? -4.104 -2.980 6.833 1.00 83.50 103 MET A CA 1
ATOM 842 C C . MET A 1 103 ? -5.487 -2.623 6.289 1.00 83.50 103 MET A C 1
ATOM 844 O O . MET A 1 103 ? -5.972 -1.519 6.526 1.00 83.50 103 MET A O 1
ATOM 848 N N . MET A 1 104 ? -6.156 -3.565 5.619 1.00 82.56 104 MET A N 1
ATOM 849 C CA . MET A 1 104 ? -7.525 -3.376 5.141 1.00 82.56 104 MET A CA 1
ATOM 850 C C . MET A 1 104 ? -8.474 -3.053 6.295 1.00 82.56 104 MET A C 1
ATOM 852 O O . MET A 1 104 ? -9.236 -2.095 6.215 1.00 82.56 104 MET A O 1
ATOM 856 N N . LEU A 1 105 ? -8.409 -3.820 7.387 1.00 80.25 105 LEU A N 1
ATOM 857 C CA . LEU A 1 105 ? -9.249 -3.601 8.561 1.00 80.25 105 LEU A CA 1
ATOM 858 C C . LEU A 1 105 ? -9.014 -2.240 9.206 1.00 80.25 105 LEU A C 1
ATOM 860 O O . LEU A 1 105 ? -9.958 -1.651 9.721 1.00 80.25 105 LEU A O 1
ATOM 864 N N . ALA A 1 106 ? -7.783 -1.738 9.185 1.00 81.75 106 ALA A N 1
ATOM 865 C CA . ALA A 1 106 ? -7.459 -0.423 9.722 1.00 81.75 106 ALA A CA 1
ATOM 866 C C . ALA A 1 106 ? -7.951 0.730 8.830 1.00 81.75 106 ALA A C 1
ATOM 868 O O . ALA A 1 106 ? -8.243 1.805 9.345 1.00 81.75 106 ALA A O 1
ATOM 869 N N . GLN A 1 107 ? -8.078 0.503 7.520 1.00 81.50 107 GLN A N 1
ATOM 870 C CA . GLN A 1 107 ? -8.375 1.543 6.528 1.00 81.50 107 GLN A CA 1
ATOM 871 C C . GLN A 1 107 ? -9.802 1.493 5.963 1.00 81.50 107 GLN A C 1
ATOM 873 O O . GLN A 1 107 ? -10.248 2.434 5.305 1.00 81.50 107 GLN A O 1
ATOM 878 N N . ALA A 1 108 ? -10.542 0.409 6.196 1.00 82.62 108 ALA A N 1
ATOM 879 C CA . ALA A 1 108 ? -11.889 0.240 5.666 1.00 82.62 108 ALA A CA 1
ATOM 880 C C . ALA A 1 108 ? -12.861 1.296 6.213 1.00 82.62 108 ALA A C 1
ATOM 882 O O . ALA A 1 108 ? -12.834 1.645 7.394 1.00 82.62 108 ALA A O 1
ATOM 883 N N . TYR A 1 109 ? -13.730 1.795 5.336 1.00 82.12 109 TYR A N 1
ATOM 884 C CA . TYR A 1 109 ? -14.780 2.748 5.678 1.00 82.12 109 TYR A CA 1
ATOM 885 C C . TYR A 1 109 ? -16.009 2.023 6.238 1.00 82.12 109 TYR A C 1
ATOM 887 O O . TYR A 1 109 ? -16.512 1.092 5.611 1.00 82.12 109 TYR A O 1
ATOM 895 N N . TYR A 1 110 ? -16.512 2.479 7.385 1.00 82.44 110 TYR A N 1
ATOM 896 C CA . TYR A 1 110 ? -17.643 1.872 8.100 1.00 82.44 110 TYR A CA 1
ATOM 897 C C . TYR A 1 110 ? -18.865 2.793 8.224 1.00 82.44 110 TYR A C 1
ATOM 899 O O . TYR A 1 110 ? -19.783 2.503 8.986 1.00 82.44 110 TYR A O 1
ATOM 907 N N . GLY A 1 111 ? -18.906 3.890 7.465 1.00 83.69 111 GLY A N 1
ATOM 908 C CA . GLY A 1 111 ? -20.016 4.842 7.495 1.00 83.69 111 GLY A CA 1
ATOM 909 C C . GLY A 1 111 ? -19.667 6.136 8.225 1.00 83.69 111 GLY A C 1
ATOM 910 O O . GLY A 1 111 ? -18.513 6.567 8.245 1.00 83.69 111 GLY A O 1
ATOM 911 N N . ARG A 1 112 ? -20.680 6.806 8.777 1.00 84.31 112 ARG A N 1
ATOM 912 C CA . ARG A 1 112 ? -20.514 8.062 9.518 1.00 84.31 112 ARG A CA 1
ATOM 913 C C . ARG A 1 112 ? -20.925 7.889 10.973 1.00 84.31 112 ARG A C 1
ATOM 915 O O . ARG A 1 112 ? -21.831 7.114 11.267 1.00 84.31 112 ARG A O 1
ATOM 922 N N . ASP A 1 113 ? -20.265 8.609 11.869 1.00 82.19 113 ASP A N 1
ATOM 923 C CA . ASP A 1 113 ? -20.677 8.697 13.266 1.00 82.19 113 ASP A CA 1
ATOM 924 C C . ASP A 1 113 ? -21.919 9.599 13.424 1.00 82.19 113 ASP A C 1
ATOM 926 O O . ASP A 1 113 ? -22.418 10.199 12.467 1.00 82.19 113 ASP A O 1
ATOM 930 N N . SER A 1 114 ? -22.429 9.727 14.653 1.00 77.81 114 SER A N 1
ATOM 931 C CA . SER A 1 114 ? -23.594 10.581 14.931 1.00 77.81 114 SER A CA 1
ATOM 932 C C . SER A 1 114 ? -23.342 12.081 14.748 1.00 77.81 114 SER A C 1
ATOM 934 O O . SER A 1 114 ? -24.280 12.861 14.865 1.00 77.81 114 SER A O 1
ATOM 936 N N . GLN A 1 115 ? -22.090 12.496 14.557 1.00 81.94 115 GLN A N 1
ATOM 937 C CA . GLN A 1 115 ? -21.687 13.878 14.301 1.00 81.94 115 GLN A CA 1
ATOM 938 C C . GLN A 1 115 ? -21.488 14.123 12.795 1.00 81.94 115 GLN A C 1
ATOM 940 O O . GLN A 1 115 ? -21.218 15.246 12.380 1.00 81.94 115 GLN A O 1
ATOM 945 N N . GLY A 1 116 ? -21.661 13.087 11.966 1.00 81.69 116 GLY A N 1
ATOM 946 C CA . GLY A 1 116 ? -21.495 13.149 10.520 1.00 81.69 116 GLY A CA 1
ATOM 947 C C . GLY A 1 116 ? -20.055 12.943 10.041 1.00 81.69 116 GLY A C 1
ATOM 948 O O . GLY A 1 116 ? -19.822 13.041 8.835 1.00 81.69 116 GLY A O 1
ATOM 949 N N . ASN A 1 117 ? -19.106 12.619 10.924 1.00 84.94 117 ASN A N 1
ATOM 950 C CA . ASN A 1 117 ? -17.719 12.351 10.548 1.00 84.94 117 ASN A CA 1
ATOM 951 C C . ASN A 1 117 ? -17.577 10.943 9.973 1.00 84.94 117 ASN A C 1
ATOM 953 O O . ASN A 1 117 ? -18.213 9.998 10.436 1.00 84.94 117 ASN A O 1
ATOM 957 N N . ALA A 1 118 ? -16.715 10.785 8.972 1.00 83.69 118 ALA A N 1
ATOM 958 C CA . ALA A 1 118 ? -16.400 9.483 8.400 1.00 83.69 118 ALA A CA 1
ATOM 959 C C . ALA A 1 118 ? -15.652 8.597 9.411 1.00 83.69 118 ALA A C 1
ATOM 961 O O . ALA A 1 118 ? -14.649 9.014 9.987 1.00 83.69 118 ALA A O 1
ATOM 962 N N . VAL A 1 119 ? -16.116 7.359 9.586 1.00 82.56 119 VAL A N 1
ATOM 963 C CA . VAL A 1 119 ? -15.499 6.381 10.483 1.00 82.56 119 VAL A CA 1
ATOM 964 C C . VAL A 1 119 ? -14.703 5.380 9.658 1.00 82.56 119 VAL A C 1
ATOM 966 O O . VAL A 1 119 ? -15.265 4.612 8.873 1.00 82.56 119 VAL A O 1
ATOM 969 N N . TYR A 1 120 ? -13.387 5.391 9.855 1.00 83.62 120 TYR A N 1
ATOM 970 C CA . TYR A 1 120 ? -12.450 4.463 9.229 1.00 83.62 120 TYR A CA 1
ATOM 971 C C . TYR A 1 120 ? -11.839 3.531 10.266 1.00 83.62 120 TYR A C 1
ATOM 973 O O . TYR A 1 120 ? -11.536 3.937 11.392 1.00 83.62 120 TYR A O 1
ATOM 981 N N . GLY A 1 121 ? -11.619 2.291 9.851 1.00 83.06 121 GLY A N 1
ATOM 982 C CA . GLY A 1 121 ? -11.008 1.250 10.651 1.00 83.06 121 GLY A CA 1
ATOM 983 C C . GLY A 1 121 ? -12.010 0.525 11.542 1.00 83.06 121 GLY A C 1
ATOM 984 O O . GLY A 1 121 ? -12.782 1.140 12.277 1.00 83.06 121 GLY A O 1
ATOM 985 N N . THR A 1 122 ? -11.963 -0.804 11.537 1.00 80.50 122 THR A N 1
ATOM 986 C CA . THR A 1 122 ? -12.857 -1.668 12.325 1.00 80.50 122 THR A CA 1
ATOM 987 C C . THR A 1 122 ? -12.813 -1.384 13.812 1.00 80.50 122 THR A C 1
ATOM 989 O O . THR A 1 122 ? -13.840 -1.469 14.473 1.00 80.50 122 THR A O 1
ATOM 992 N N . LYS A 1 123 ? -11.641 -1.048 14.357 1.00 78.94 123 LYS A N 1
ATOM 993 C CA . LYS A 1 123 ? -11.502 -0.721 15.780 1.00 78.94 123 LYS A CA 1
ATOM 994 C C . LYS A 1 123 ? -12.297 0.536 16.131 1.00 78.94 123 LYS A C 1
ATOM 996 O O . LYS A 1 123 ? -13.068 0.521 17.084 1.00 78.94 123 LYS A O 1
ATOM 1001 N N . ASN A 1 124 ? -12.133 1.602 15.350 1.00 80.25 124 ASN A N 1
ATOM 1002 C CA . ASN A 1 124 ? -12.859 2.850 15.572 1.00 80.25 124 ASN A CA 1
ATOM 1003 C C . ASN A 1 124 ? -14.352 2.654 15.314 1.00 80.25 124 ASN A C 1
ATOM 1005 O O . ASN A 1 124 ? -15.163 3.110 16.106 1.00 80.25 124 ASN A O 1
ATOM 1009 N N . ALA A 1 125 ? -14.715 1.899 14.275 1.00 81.38 125 ALA A N 1
ATOM 1010 C CA . ALA A 1 125 ? -16.099 1.534 13.997 1.00 81.38 125 ALA A CA 1
ATOM 1011 C C . ALA A 1 125 ? -16.737 0.766 15.156 1.00 81.38 125 ALA A C 1
ATOM 1013 O O . ALA A 1 125 ? -17.829 1.120 15.590 1.00 81.38 125 ALA A O 1
ATOM 1014 N N . ALA A 1 126 ? -16.044 -0.235 15.703 1.00 78.75 126 ALA A N 1
ATOM 1015 C CA . ALA A 1 126 ? -16.526 -0.985 16.852 1.00 78.75 126 ALA A CA 1
ATOM 1016 C C . ALA A 1 126 ? -16.706 -0.072 18.070 1.00 78.75 126 ALA A C 1
ATOM 1018 O O . ALA A 1 126 ? -17.728 -0.148 18.750 1.00 78.75 126 ALA A O 1
ATOM 1019 N N . LEU A 1 127 ? -15.761 0.846 18.294 1.00 80.94 127 LEU A N 1
ATOM 1020 C CA . LEU A 1 127 ? -15.873 1.818 19.372 1.00 80.94 127 LEU A CA 1
ATOM 1021 C C . LEU A 1 127 ? -17.079 2.753 19.177 1.00 80.94 127 LEU A C 1
ATOM 1023 O O . LEU A 1 127 ? -17.856 2.961 20.104 1.00 80.94 127 LEU A O 1
ATOM 1027 N N . THR A 1 128 ? -17.282 3.286 17.977 1.00 79.88 128 THR A N 1
ATOM 1028 C CA . THR A 1 128 ? -18.383 4.209 17.679 1.00 79.88 128 THR A CA 1
ATOM 1029 C C . THR A 1 128 ? -19.753 3.528 17.716 1.00 79.88 128 THR A C 1
ATOM 1031 O O . THR A 1 128 ? -20.714 4.137 18.188 1.00 79.88 128 THR A O 1
ATOM 1034 N N . LEU A 1 129 ? -19.853 2.292 17.217 1.00 74.06 129 LEU A N 1
ATOM 1035 C CA . LEU A 1 129 ? -21.121 1.576 17.043 1.00 74.06 129 LEU A CA 1
ATOM 1036 C C . LEU A 1 129 ? -21.546 0.791 18.288 1.00 74.06 129 LEU A C 1
ATOM 1038 O O . LEU A 1 129 ? -22.733 0.765 18.596 1.00 74.06 129 LEU A O 1
ATOM 1042 N N . PHE A 1 130 ? -20.603 0.177 19.011 1.00 74.81 130 PHE A N 1
ATOM 1043 C CA . PHE A 1 130 ? -20.916 -0.740 20.116 1.00 74.81 130 PHE A CA 1
ATOM 1044 C C . PHE A 1 130 ? -20.575 -0.192 21.507 1.00 74.81 130 PHE A C 1
ATOM 1046 O O . PHE A 1 130 ? -21.158 -0.648 22.482 1.00 74.81 130 PHE A O 1
ATOM 1053 N N . SER A 1 131 ? -19.721 0.830 21.642 1.00 62.97 131 SER A N 1
ATOM 1054 C CA . SER A 1 131 ? -19.460 1.445 22.967 1.00 62.97 131 SER A CA 1
ATOM 1055 C C . SER A 1 131 ? -20.550 2.423 23.412 1.00 62.97 131 SER A C 1
ATOM 1057 O O . SER A 1 131 ? -20.419 3.050 24.458 1.00 62.97 131 SER A O 1
ATOM 1059 N N . ARG A 1 132 ? -21.618 2.596 22.621 1.00 51.03 132 ARG A N 1
ATOM 1060 C CA . ARG A 1 132 ? -22.745 3.489 22.940 1.00 51.03 132 ARG A CA 1
ATOM 1061 C C . ARG A 1 132 ? -23.888 2.821 23.704 1.00 51.03 132 ARG A C 1
ATOM 1063 O O . ARG A 1 132 ? -24.932 3.440 23.886 1.00 51.03 132 ARG A O 1
ATOM 1070 N N . THR A 1 133 ? -23.708 1.599 24.190 1.00 41.94 133 THR A N 1
ATOM 1071 C CA . THR A 1 133 ? -24.686 0.925 25.054 1.00 41.94 133 THR A CA 1
ATOM 1072 C C . THR A 1 133 ? -24.174 0.854 26.488 1.00 41.94 133 THR A C 1
ATOM 1074 O O . THR A 1 133 ? -23.768 -0.201 26.958 1.00 41.94 133 THR A O 1
ATOM 1077 N N . SER A 1 134 ? -24.170 1.997 27.176 1.00 40.78 134 SER A N 1
ATOM 1078 C CA . SER A 1 134 ? -24.187 2.032 28.648 1.00 40.78 134 SER A CA 1
ATOM 1079 C C . SER A 1 134 ? -24.903 3.263 29.230 1.00 40.78 134 SER A C 1
ATOM 1081 O O . SER A 1 134 ? -24.815 3.476 30.430 1.00 40.78 134 SER A O 1
ATOM 1083 N N . ASP A 1 135 ? -25.611 4.061 28.420 1.00 38.72 135 ASP A N 1
ATOM 1084 C CA . ASP A 1 135 ? -26.298 5.281 28.900 1.00 38.72 135 ASP A CA 1
ATOM 1085 C C . ASP A 1 135 ? -27.748 5.419 28.407 1.00 38.72 135 ASP A C 1
ATOM 1087 O O . ASP A 1 135 ? -28.381 6.462 28.572 1.00 38.72 135 ASP A O 1
ATOM 1091 N N . ARG A 1 136 ? -28.320 4.370 27.808 1.00 41.28 136 ARG A N 1
ATOM 1092 C CA . ARG A 1 136 ? -29.751 4.336 27.498 1.00 41.28 136 ARG A CA 1
ATOM 1093 C C . ARG A 1 136 ? -30.373 3.166 28.240 1.00 41.28 136 ARG A C 1
ATOM 1095 O O . ARG A 1 136 ? -30.082 2.021 27.922 1.00 41.28 136 ARG A O 1
ATOM 1102 N N . ASP A 1 137 ? -31.196 3.532 29.213 1.00 40.00 137 ASP A N 1
ATOM 1103 C CA . ASP A 1 137 ? -31.961 2.706 30.147 1.00 40.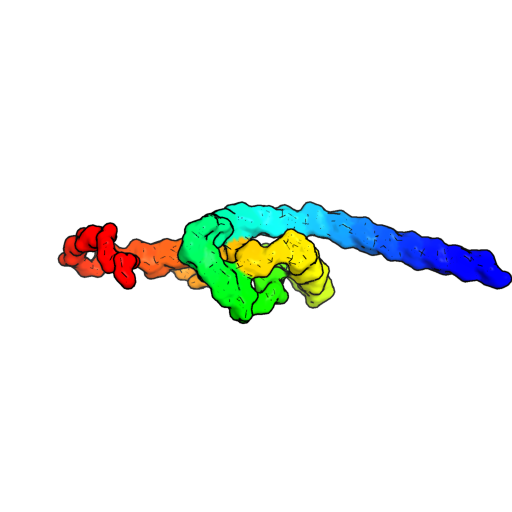00 137 ASP A CA 1
ATOM 1104 C C . ASP A 1 137 ? -31.170 2.331 31.406 1.00 40.00 137 ASP A C 1
ATOM 1106 O O . ASP A 1 137 ? -30.274 1.494 31.394 1.00 40.00 137 ASP A O 1
ATOM 1110 N N . GLY A 1 138 ? -31.503 3.023 32.503 1.00 36.19 138 GLY A N 1
ATOM 1111 C CA . GLY A 1 138 ? -30.864 2.939 33.814 1.00 36.19 138 GLY A CA 1
ATOM 1112 C C . GLY A 1 138 ? -30.939 1.556 34.458 1.00 36.19 138 GLY A C 1
ATOM 1113 O O . GLY A 1 138 ? -31.707 1.333 35.391 1.00 36.19 138 GLY A O 1
ATOM 1114 N N . LEU A 1 139 ? -30.085 0.653 33.996 1.00 37.28 139 LEU A N 1
ATOM 1115 C CA . LEU A 1 139 ? -29.738 -0.593 34.654 1.00 37.28 139 LEU A CA 1
ATOM 1116 C C . LEU A 1 139 ? -28.250 -0.526 35.019 1.00 37.28 139 LEU A C 1
ATOM 1118 O O . LEU A 1 139 ? -27.439 -0.116 34.186 1.00 37.28 139 LEU A O 1
ATOM 1122 N N . PRO A 1 140 ? -27.873 -0.866 36.264 1.00 34.84 140 PRO A N 1
ATOM 1123 C CA . PRO A 1 140 ? -26.487 -0.778 36.691 1.00 34.84 140 PRO A CA 1
ATOM 1124 C C . PRO A 1 140 ? -25.624 -1.683 35.815 1.00 34.84 140 PRO A C 1
ATOM 1126 O O . PRO A 1 140 ? -25.973 -2.840 35.576 1.00 34.84 140 PRO A O 1
ATOM 1129 N N . ALA A 1 141 ? -24.496 -1.138 35.356 1.00 42.41 141 ALA A N 1
ATOM 1130 C CA . ALA A 1 141 ? -23.458 -1.867 34.649 1.00 42.41 141 ALA A CA 1
ATOM 1131 C C . ALA A 1 141 ? -23.020 -3.070 35.495 1.00 42.41 141 ALA A C 1
ATOM 1133 O O . ALA A 1 141 ? -22.232 -2.941 36.433 1.00 42.41 141 ALA A O 1
ATOM 1134 N N . THR A 1 142 ? -23.557 -4.249 35.188 1.00 37.84 142 THR A N 1
ATOM 1135 C CA . THR A 1 142 ? -23.033 -5.494 35.731 1.00 37.84 142 THR A CA 1
ATOM 1136 C C . THR A 1 142 ? -21.667 -5.722 35.114 1.00 37.84 142 THR A C 1
ATOM 1138 O O . THR A 1 142 ? -21.501 -5.762 33.895 1.00 37.84 142 THR A O 1
ATOM 1141 N N . SER A 1 143 ? -20.697 -5.801 36.014 1.00 37.59 143 SER A N 1
ATOM 1142 C CA . SER A 1 143 ? -19.280 -6.014 35.796 1.00 37.59 143 SER A CA 1
ATOM 1143 C C . SER A 1 143 ? -18.958 -6.991 34.666 1.00 37.59 143 SER A C 1
ATOM 1145 O O . SER A 1 143 ? -19.474 -8.103 34.578 1.00 37.59 143 SER A O 1
ATOM 1147 N N . THR A 1 144 ? -18.005 -6.560 33.854 1.00 47.62 144 THR A N 1
ATOM 1148 C CA . THR A 1 144 ? -17.239 -7.297 32.852 1.00 47.62 144 THR A CA 1
ATOM 1149 C C . THR A 1 144 ? -16.521 -8.524 33.431 1.00 47.62 144 THR A C 1
ATOM 1151 O O . THR A 1 144 ? -15.320 -8.453 33.708 1.00 47.62 144 THR A O 1
ATOM 1154 N N . THR A 1 145 ? -17.206 -9.654 33.630 1.00 41.09 145 THR A N 1
ATOM 1155 C CA . THR A 1 145 ? -16.505 -10.886 34.057 1.00 41.09 145 THR A CA 1
ATOM 1156 C C . THR A 1 145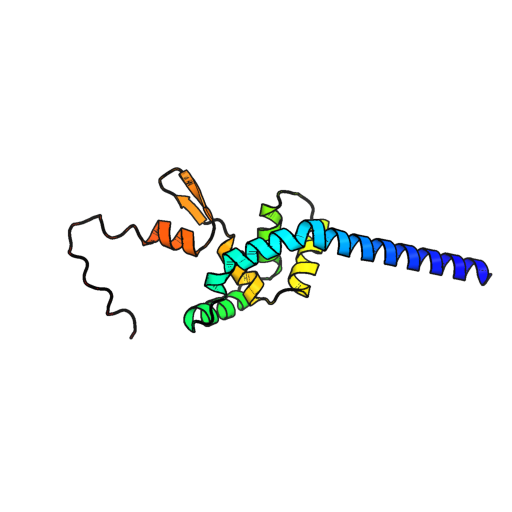 ? -16.965 -12.196 33.412 1.00 41.09 145 THR A C 1
ATOM 1158 O O . THR A 1 145 ? -16.174 -13.128 33.418 1.00 41.09 145 THR A O 1
ATOM 1161 N N . ASP A 1 146 ? -18.106 -12.269 32.720 1.00 36.31 146 ASP A N 1
ATOM 1162 C CA . ASP A 1 146 ? -18.608 -13.560 32.202 1.00 36.31 146 ASP A CA 1
ATOM 1163 C C . ASP A 1 146 ? -18.849 -13.569 30.685 1.00 36.31 146 ASP A C 1
ATOM 1165 O O . ASP A 1 146 ? -19.968 -13.719 30.201 1.00 36.31 146 ASP A O 1
ATOM 1169 N N . LEU A 1 147 ? -17.779 -13.415 29.902 1.00 36.66 147 LEU A N 1
ATOM 1170 C CA . LEU A 1 147 ? -17.816 -13.720 28.464 1.00 36.66 147 LEU A CA 1
ATOM 1171 C C . LEU A 1 147 ? -16.515 -14.380 27.989 1.00 36.66 147 LEU A C 1
ATOM 1173 O O . LEU A 1 147 ? -15.942 -14.018 26.967 1.00 36.66 147 LEU A O 1
ATOM 1177 N N . TYR A 1 148 ? -16.063 -15.360 28.776 1.00 36.22 148 TYR A N 1
ATOM 1178 C CA . TYR A 1 148 ? -15.184 -16.449 28.352 1.00 36.22 148 TYR A CA 1
ATOM 1179 C C . TYR A 1 148 ? -15.578 -17.727 29.104 1.00 36.22 148 TYR A C 1
ATOM 1181 O O . TYR A 1 148 ? -15.031 -18.023 30.164 1.00 36.22 148 TYR A O 1
ATOM 1189 N N . VAL A 1 149 ? -16.524 -18.472 28.530 1.00 36.72 149 VAL A N 1
ATOM 1190 C CA . VAL A 1 149 ? -16.609 -19.936 28.640 1.00 36.72 149 VAL A CA 1
ATOM 1191 C C . VAL A 1 149 ? -16.720 -20.477 27.224 1.00 36.72 149 VAL A C 1
ATOM 1193 O O . VAL A 1 149 ? -17.524 -19.903 26.455 1.00 36.72 149 VAL A O 1
#

Radius of gyration: 22.61 Å; chains: 1; bounding box: 58×34×76 Å

Sequence (149 aa):
MPGVLLWFFKGVIALLLAFAVGLIVYYYLEIRPIAQTALQSASFWLSESPQTRFLRRAAAKIHPKSYTARLLYTQAGVDGHFRIAIWVFWLDSLYRDDELYAMMLAQAYYGRDSQGNAVYGTKNAALTLFSRTSDRDGLPATSTTDLYV

Secondary structure (DSSP, 8-state):
-HHHHHHHHHHHHHHHHHHHHHHHHHIIIIIHHHHHHHHHHTHHHHS--HHHHHHHHHHHTTS-HHHHHHHHHHHTT---HHHHHHHHHHHHHHS-HHHHHHHHHHH-EEEE-TTS-EEESHHHHHHHHHTT-SSSS------S-----

pLDDT: mean 74.2, std 15.67, range [34.84, 95.44]

Foldseek 3Di:
DVVVVVVVVVVVVVVVVVVVVVLVVCCVPQVVVLLVVLLVLLVVLVDPDPVSVVVLVVVLVVDDLLVLLVLSVVVSPDDDPVVSVSSSVVCVVPDDSSSSVSSCQSAPWDAAAPVRHTQGHVVSVCCRPPVPPPPPDDDDPDDDDPDDD